Protein AF-A0A094FPZ9-F1 (afdb_monomer)

Solvent-accessible surface area (backbone atoms only — not comparable to full-atom values): 7803 Å² total; per-residue (Å²): 132,87,86,86,81,90,84,89,78,89,78,80,80,81,79,81,81,82,83,76,81,79,87,80,85,81,82,87,79,95,63,84,79,70,77,73,68,68,75,68,76,58,97,77,57,57,42,73,52,77,79,44,76,47,62,41,72,100,51,95,55,60,49,79,39,44,78,46,47,37,89,88,38,60,74,74,48,74,46,46,49,68,44,74,46,65,37,42,29,32,26,73,42,57,64,57,96,84,43,37,68,34,74,49,81,64,94,62,102,72,81,82,103

pLDDT: mean 75.13, std 19.88, range [38.81, 97.38]

Sequence (113 aa):
MKFSATTLALILLPVLSLASPVAEAVESDEGPTALVSEKRSSEDELFKRADQYCSIINVSTTVNCRAGPGTGYAMKAYAHNGDKYYFTCYKRGECVNGNCTWDYLKAANLGPC

Foldseek 3Di:
DDDDDDDDDDDDDDDDDPPDDDDDDDDDDPDPPPPPPVPPPPLPDKDFDPWDKDFDADDDFWDFDFPHQDPPGDTDDTDTHGDIAIFTIWGADDDDPNDRIGTDGDPDPDDHD

Secondary structure (DSSP, 8-state):
-----------PPPPP---PPP--------------------TTPPEEEEEEEEE--S-SSEEEEESSSSTTSPEEEEEETT-EEEEEEEEEEEEETTEEEEE---SS--S--

Radius of gyration: 27.82 Å; Cα contacts (8 Å, |Δi|>4): 128; chains: 1; bounding box: 75×27×69 Å

Mean predicted aligned error: 17.11 Å

Structure (mmCIF, N/CA/C/O backbone):
data_AF-A0A094FPZ9-F1
#
_entry.id   AF-A0A094FPZ9-F1
#
loop_
_atom_site.group_PDB
_atom_site.id
_atom_site.type_symbol
_atom_site.label_atom_id
_atom_site.label_alt_id
_atom_site.label_comp_id
_atom_site.label_asym_id
_atom_site.label_entity_id
_atom_site.label_seq_id
_atom_site.pdbx_PDB_ins_code
_atom_site.Cartn_x
_atom_site.Cartn_y
_atom_site.Cartn_z
_atom_site.occupancy
_atom_site.B_iso_or_equiv
_atom_site.auth_seq_id
_atom_site.auth_comp_id
_atom_site.auth_asym_id
_atom_site.auth_atom_id
_atom_site.pdbx_PDB_model_num
ATOM 1 N N . MET A 1 1 ? -61.506 -9.888 -11.923 1.00 38.81 1 MET A N 1
ATOM 2 C CA . MET A 1 1 ? -61.756 -8.860 -12.962 1.00 38.81 1 MET A CA 1
ATOM 3 C C . MET A 1 1 ? -60.424 -8.699 -13.704 1.00 38.81 1 MET A C 1
ATOM 5 O O . MET A 1 1 ? -59.445 -8.468 -13.018 1.00 38.81 1 MET A O 1
ATOM 9 N N . LYS A 1 2 ? -60.240 -9.188 -14.949 1.00 39.12 2 LYS A N 1
ATOM 10 C CA . LYS A 1 2 ? -60.672 -8.593 -16.244 1.00 39.12 2 LYS A CA 1
ATOM 11 C C . LYS A 1 2 ? -60.140 -7.156 -16.371 1.00 39.12 2 LYS A C 1
ATOM 13 O O . LYS A 1 2 ? -60.501 -6.375 -15.507 1.00 39.12 2 LYS A O 1
ATOM 18 N N . PHE A 1 3 ? -59.364 -6.677 -17.343 1.00 44.28 3 PHE A N 1
ATOM 19 C CA . PHE A 1 3 ? -58.652 -7.107 -18.567 1.00 44.28 3 PHE A CA 1
ATOM 20 C C . PHE A 1 3 ? -57.518 -6.043 -18.725 1.00 44.28 3 PHE A C 1
ATOM 22 O O . PHE A 1 3 ? -57.579 -5.007 -18.074 1.00 44.28 3 PHE A O 1
ATOM 29 N N . SER A 1 4 ? -56.456 -6.175 -19.514 1.00 44.84 4 SER A N 1
ATOM 30 C CA . SER A 1 4 ? -56.501 -6.027 -20.971 1.00 44.84 4 SER A CA 1
ATOM 31 C C . SER A 1 4 ? -55.074 -5.974 -21.522 1.00 44.84 4 SER A C 1
ATOM 33 O O . SER A 1 4 ? -54.141 -5.547 -20.846 1.00 44.84 4 SER A O 1
ATOM 35 N N . ALA A 1 5 ? -54.947 -6.437 -22.755 1.00 52.94 5 ALA A N 1
ATOM 36 C CA . ALA A 1 5 ? -53.731 -6.772 -23.463 1.00 52.94 5 ALA A CA 1
ATOM 37 C C . ALA A 1 5 ? -53.170 -5.618 -24.320 1.00 52.94 5 ALA A C 1
ATOM 39 O O . ALA A 1 5 ? -53.855 -4.634 -24.589 1.00 52.94 5 ALA A O 1
ATOM 40 N N . THR A 1 6 ? -51.966 -5.882 -24.848 1.00 54.94 6 THR A N 1
ATOM 41 C CA . THR A 1 6 ? -51.433 -5.480 -26.169 1.00 54.94 6 THR A CA 1
ATOM 42 C C . THR A 1 6 ? -51.184 -4.002 -26.467 1.00 54.94 6 THR A C 1
ATOM 44 O O . THR A 1 6 ? -52.121 -3.261 -26.719 1.00 54.94 6 THR A O 1
ATOM 47 N N . THR A 1 7 ? -49.907 -3.667 -26.703 1.00 56.53 7 THR A N 1
ATOM 48 C CA . THR A 1 7 ? -49.509 -3.050 -27.984 1.00 56.53 7 THR A CA 1
ATOM 49 C C . THR A 1 7 ? -48.039 -3.334 -28.294 1.00 56.53 7 THR A C 1
ATOM 51 O O . THR A 1 7 ? -47.132 -2.860 -27.617 1.00 56.53 7 THR A O 1
ATOM 54 N N . LEU A 1 8 ? -47.841 -4.148 -29.328 1.00 56.03 8 LEU A N 1
ATOM 55 C CA . LEU A 1 8 ? -46.592 -4.391 -30.034 1.00 56.03 8 LEU A CA 1
ATOM 56 C C . LEU A 1 8 ? -46.394 -3.204 -30.992 1.00 56.03 8 LEU A C 1
ATOM 58 O O . LEU A 1 8 ? -47.226 -3.004 -31.874 1.00 56.03 8 LEU A O 1
ATOM 62 N N . ALA A 1 9 ? -45.338 -2.412 -30.825 1.00 57.22 9 ALA A N 1
ATOM 63 C CA . ALA A 1 9 ? -44.966 -1.370 -31.781 1.00 57.22 9 ALA A CA 1
ATOM 64 C C . ALA A 1 9 ? -43.524 -1.616 -32.240 1.00 57.22 9 ALA A C 1
ATOM 66 O O . ALA A 1 9 ? -42.565 -1.237 -31.572 1.00 57.22 9 ALA A O 1
ATOM 67 N N . LEU A 1 10 ? -43.397 -2.310 -33.377 1.00 60.78 10 LEU A N 1
ATOM 68 C CA . LEU A 1 10 ? -42.178 -2.378 -34.181 1.00 60.78 10 LEU A CA 1
ATOM 69 C C . LEU A 1 10 ? -41.839 -0.954 -34.644 1.00 60.78 10 LEU A C 1
ATOM 71 O O . LEU A 1 10 ? -42.515 -0.414 -35.518 1.00 60.78 10 LEU A O 1
ATOM 75 N N . ILE A 1 11 ? -40.802 -0.345 -34.073 1.00 61.59 11 ILE A N 1
ATOM 76 C CA . ILE A 1 11 ? -40.247 0.908 -34.590 1.00 61.59 11 ILE A CA 1
ATOM 77 C C . ILE A 1 11 ? -39.160 0.540 -35.602 1.00 61.59 11 ILE A C 1
ATOM 79 O O . ILE A 1 11 ? -38.128 -0.032 -35.254 1.00 61.59 11 ILE A O 1
ATOM 83 N N . LEU A 1 12 ? -39.463 0.834 -36.868 1.00 56.50 12 LEU A N 1
ATOM 84 C CA . LEU A 1 12 ? -38.579 0.758 -38.028 1.00 56.50 12 LEU A CA 1
ATOM 85 C C . LEU A 1 12 ? -37.223 1.427 -37.741 1.00 56.50 12 LEU A C 1
ATOM 87 O O . LEU A 1 12 ? -37.172 2.612 -37.408 1.00 56.50 12 LEU A O 1
ATOM 91 N N . LEU A 1 13 ? -36.132 0.687 -37.953 1.00 57.75 13 LEU A N 1
ATOM 92 C CA . LEU A 1 13 ? -34.785 1.245 -38.060 1.00 57.75 13 LEU A CA 1
ATOM 93 C C . LEU A 1 13 ? -34.667 2.086 -39.349 1.00 57.75 13 LEU A C 1
ATOM 95 O O . LEU A 1 13 ? -34.984 1.571 -40.424 1.00 57.75 13 LEU A O 1
ATOM 99 N N . PRO A 1 14 ? -34.158 3.331 -39.295 1.00 66.31 14 PRO A N 1
ATOM 100 C CA . PRO A 1 14 ? -33.749 4.050 -40.493 1.00 66.31 14 PRO A CA 1
ATOM 101 C C . PRO A 1 14 ? -32.470 3.426 -41.072 1.00 66.31 14 PRO A C 1
ATOM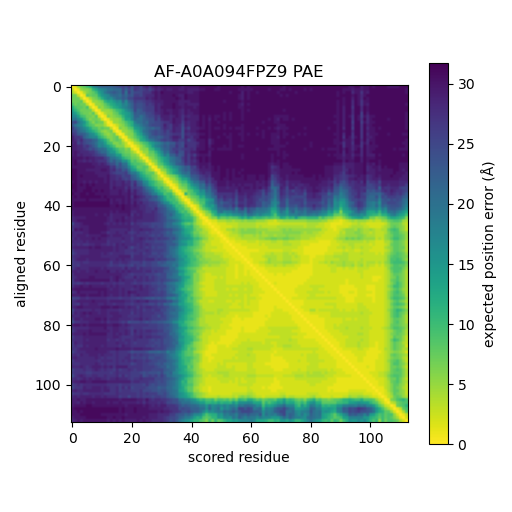 103 O O . PRO A 1 14 ? -31.469 3.236 -40.383 1.00 66.31 14 PRO A O 1
ATOM 106 N N . VAL A 1 15 ? -32.542 3.088 -42.359 1.00 64.25 15 VAL A N 1
ATOM 107 C CA . VAL A 1 15 ? -31.477 2.493 -43.172 1.00 64.25 15 VAL A CA 1
ATOM 108 C C . VAL A 1 15 ? -30.276 3.444 -43.228 1.00 64.25 15 VAL A C 1
ATOM 110 O O . VAL A 1 15 ? -30.407 4.583 -43.676 1.00 64.25 15 VAL A O 1
ATOM 113 N N . LEU A 1 16 ? -29.100 2.982 -42.790 1.00 55.97 16 LEU A N 1
ATOM 114 C CA . LEU A 1 16 ? -27.842 3.696 -43.007 1.00 55.97 16 LEU A CA 1
ATOM 115 C C . LEU A 1 16 ? -27.563 3.773 -44.517 1.00 55.97 16 LEU A C 1
ATOM 117 O O . LEU A 1 16 ? -27.389 2.749 -45.175 1.00 55.97 16 LEU A O 1
ATOM 121 N N . SER A 1 17 ? -27.502 4.989 -45.063 1.00 61.69 17 SER A N 1
ATOM 122 C CA . SER A 1 17 ? -26.962 5.233 -46.403 1.00 61.69 17 SER A CA 1
ATOM 123 C C . SER A 1 17 ? -25.446 5.029 -46.385 1.00 61.69 17 SER A C 1
ATOM 125 O O . SER A 1 17 ? -24.721 5.818 -45.785 1.00 61.69 17 SER A O 1
ATOM 127 N N . LEU A 1 18 ? -24.962 3.980 -47.052 1.00 52.72 18 LEU A N 1
ATOM 128 C CA . LEU A 1 18 ? -23.550 3.821 -47.400 1.00 52.72 18 LEU A CA 1
ATOM 129 C C . LEU A 1 18 ? -23.268 4.640 -48.666 1.00 52.72 18 LEU A C 1
ATOM 131 O O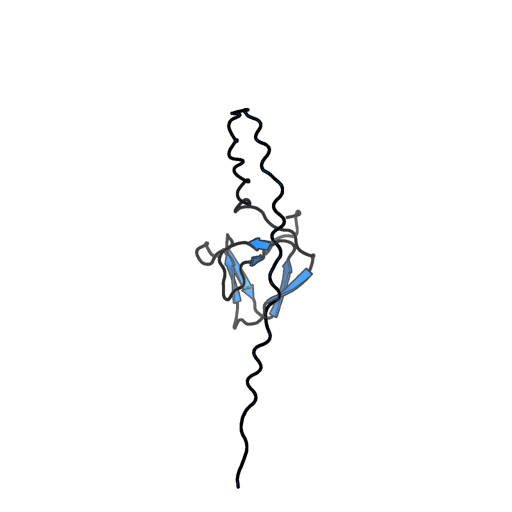 . LEU A 1 18 ? -23.468 4.163 -49.781 1.00 52.72 18 LEU A O 1
ATOM 135 N N . ALA A 1 19 ? -22.815 5.882 -48.501 1.00 52.50 19 ALA A N 1
ATOM 136 C CA . ALA A 1 19 ? -22.133 6.592 -49.577 1.00 52.50 19 ALA A CA 1
ATOM 137 C C . ALA A 1 19 ? -20.679 6.100 -49.612 1.00 52.50 19 ALA A C 1
ATOM 139 O O . ALA A 1 19 ? -19.878 6.424 -48.738 1.00 52.50 19 ALA A O 1
ATOM 140 N N . SER A 1 20 ? -20.375 5.260 -50.599 1.00 61.31 20 SER A N 1
ATOM 141 C CA . SER A 1 20 ? -19.029 4.776 -50.901 1.00 61.31 20 SER A CA 1
ATOM 142 C C . SER A 1 20 ? -18.263 5.855 -51.669 1.00 61.31 20 SER A C 1
ATOM 144 O O . SER A 1 20 ? -18.694 6.207 -52.769 1.00 61.31 20 SER A O 1
ATOM 146 N N . PRO A 1 21 ? -17.120 6.359 -51.181 1.00 60.06 21 PRO A N 1
ATOM 147 C CA . PRO A 1 21 ? -16.134 6.945 -52.069 1.00 60.06 21 PRO A CA 1
ATOM 148 C C . PRO A 1 21 ? -15.412 5.824 -52.828 1.00 60.06 21 PRO A C 1
ATOM 150 O O . PRO A 1 21 ? -15.068 4.779 -52.274 1.00 60.06 21 PRO A O 1
ATOM 153 N N . VAL A 1 22 ? -15.293 6.048 -54.132 1.00 62.00 22 VAL A N 1
ATOM 154 C CA . VAL A 1 22 ? -14.640 5.212 -55.139 1.00 62.00 22 VAL A CA 1
ATOM 155 C C . VAL A 1 22 ? -13.193 4.912 -54.737 1.00 62.00 22 VAL A C 1
ATOM 157 O O . VAL A 1 22 ? -12.474 5.791 -54.270 1.00 62.00 22 VAL A O 1
ATOM 160 N N . ALA A 1 23 ? -12.775 3.661 -54.931 1.00 54.28 23 ALA A N 1
ATOM 161 C CA . ALA A 1 23 ? -11.375 3.279 -54.867 1.00 54.28 23 ALA A CA 1
ATOM 162 C C . ALA A 1 23 ? -10.641 3.872 -56.079 1.00 54.28 23 ALA A C 1
ATOM 164 O O . ALA A 1 23 ? -10.809 3.394 -57.200 1.00 54.28 23 ALA A O 1
ATOM 165 N N . GLU A 1 24 ? -9.825 4.898 -55.851 1.00 52.94 24 GLU A N 1
ATOM 166 C CA . GLU A 1 24 ? -8.698 5.214 -56.726 1.00 52.94 24 GLU A CA 1
ATOM 167 C C . GLU A 1 24 ? -7.485 4.429 -56.227 1.00 52.94 24 GLU A C 1
ATOM 169 O O . GLU A 1 24 ? -6.978 4.637 -55.125 1.00 52.94 24 GLU A O 1
ATOM 174 N N . ALA A 1 25 ? -7.070 3.462 -57.040 1.00 56.03 25 ALA A N 1
ATOM 175 C CA . ALA A 1 25 ? -5.828 2.738 -56.874 1.00 56.03 25 ALA A CA 1
ATOM 176 C C . ALA A 1 25 ? -4.681 3.569 -57.459 1.00 56.03 25 ALA A C 1
ATOM 178 O O . ALA A 1 25 ? -4.734 3.948 -58.627 1.00 56.03 25 ALA A O 1
ATOM 179 N N . VAL A 1 26 ? -3.627 3.779 -56.672 1.00 49.88 26 VAL A N 1
ATOM 180 C CA . VAL A 1 26 ? -2.273 4.048 -57.173 1.00 49.88 26 VAL A CA 1
ATOM 181 C C . VAL A 1 26 ? -1.264 3.444 -56.195 1.00 49.88 26 VAL A C 1
ATOM 183 O O . VAL A 1 26 ? -0.992 3.972 -55.125 1.00 49.88 26 VAL A O 1
ATOM 186 N N . GLU A 1 27 ? -0.891 2.214 -56.538 1.00 52.03 27 GLU A N 1
ATOM 187 C CA . GLU A 1 27 ? 0.469 1.687 -56.692 1.00 52.03 27 GLU A CA 1
ATOM 188 C C . GLU A 1 27 ? 1.616 2.206 -55.792 1.00 52.03 27 GLU A C 1
ATOM 190 O O . GLU A 1 27 ? 2.022 3.361 -55.850 1.00 52.03 27 GLU A O 1
ATOM 195 N N . SER A 1 28 ? 2.221 1.225 -55.105 1.00 51.06 28 SER A N 1
ATOM 196 C CA . SER A 1 28 ? 3.658 1.054 -54.839 1.00 51.06 28 SER A CA 1
ATOM 197 C C . SER A 1 28 ? 4.385 2.049 -53.926 1.00 51.06 28 SER A C 1
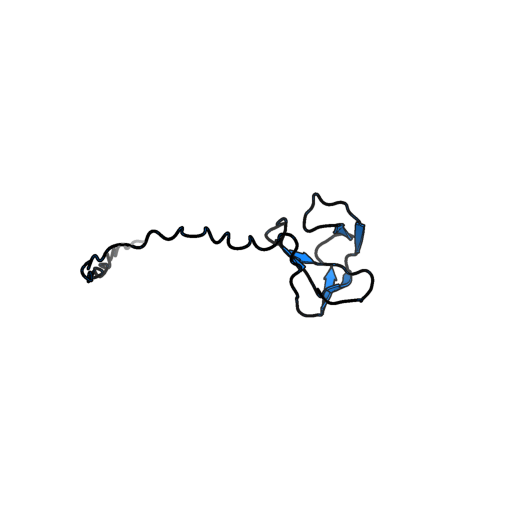ATOM 199 O O . SER A 1 28 ? 4.936 3.044 -54.384 1.00 51.06 28 SER A O 1
ATOM 201 N N . ASP A 1 29 ? 4.585 1.633 -52.672 1.00 48.44 29 ASP A N 1
ATOM 202 C CA . ASP A 1 29 ? 5.942 1.534 -52.113 1.00 48.44 29 ASP A CA 1
ATOM 203 C C . ASP A 1 29 ? 5.976 0.432 -51.037 1.00 48.44 29 ASP A C 1
ATOM 205 O O . ASP A 1 29 ? 5.420 0.575 -49.945 1.00 48.44 29 ASP A O 1
ATOM 209 N N . GLU A 1 30 ? 6.584 -0.711 -51.367 1.00 59.38 30 GLU A N 1
ATOM 210 C CA . GLU A 1 30 ? 6.999 -1.728 -50.395 1.00 59.38 30 GLU A CA 1
ATOM 211 C C . GLU A 1 30 ? 8.165 -1.177 -49.556 1.00 59.38 30 GLU A C 1
ATOM 213 O O . GLU A 1 30 ? 9.331 -1.499 -49.770 1.00 59.38 30 GLU A O 1
ATOM 218 N N . GLY A 1 31 ? 7.857 -0.349 -48.562 1.00 51.53 31 GLY A N 1
ATOM 219 C CA . GLY A 1 31 ? 8.734 -0.142 -47.412 1.00 51.53 31 GLY A CA 1
ATOM 220 C C . GLY A 1 31 ? 8.389 -1.182 -46.346 1.00 51.53 31 GLY A C 1
ATOM 221 O O . GLY A 1 31 ? 7.197 -1.408 -46.118 1.00 51.53 31 GLY A O 1
ATOM 222 N N . PRO A 1 32 ? 9.355 -1.825 -45.657 1.00 48.19 32 PRO A N 1
ATOM 223 C CA . PRO A 1 32 ? 9.020 -2.718 -44.560 1.00 48.19 32 PRO A CA 1
ATOM 224 C C . PRO A 1 32 ? 8.218 -1.890 -43.566 1.00 48.19 32 PRO A C 1
ATOM 226 O O . PRO A 1 32 ? 8.747 -0.936 -42.990 1.00 48.19 32 PRO A O 1
ATOM 229 N N . THR A 1 33 ? 6.942 -2.231 -43.374 1.00 45.62 33 THR A N 1
ATOM 230 C CA . THR A 1 33 ? 6.191 -1.773 -42.215 1.00 45.62 33 THR A CA 1
ATOM 231 C C . THR A 1 33 ? 6.962 -2.321 -41.034 1.00 45.62 33 THR A C 1
ATOM 233 O O . THR A 1 33 ? 6.809 -3.487 -40.661 1.00 45.62 33 THR A O 1
ATOM 236 N N . ALA A 1 34 ? 7.880 -1.504 -40.516 1.00 46.75 34 ALA A N 1
ATOM 237 C CA . ALA A 1 34 ? 8.480 -1.706 -39.229 1.00 46.75 34 ALA A CA 1
ATOM 238 C C . ALA A 1 34 ? 7.290 -1.979 -38.330 1.00 46.75 34 ALA A C 1
ATOM 240 O O . ALA A 1 34 ? 6.423 -1.121 -38.150 1.00 46.75 34 ALA A O 1
ATOM 241 N N . LEU A 1 35 ? 7.210 -3.222 -37.865 1.00 49.38 35 LEU A N 1
ATOM 242 C CA . LEU A 1 35 ? 6.436 -3.568 -36.704 1.00 49.38 35 LEU A CA 1
ATOM 243 C C . LEU A 1 35 ? 6.983 -2.631 -35.636 1.00 49.38 35 LEU A C 1
ATOM 245 O O . LEU A 1 35 ? 7.997 -2.920 -34.998 1.00 49.38 35 LEU A O 1
ATOM 249 N N . VAL A 1 36 ? 6.368 -1.454 -35.510 1.00 48.16 36 VAL A N 1
ATOM 250 C CA . VAL A 1 36 ? 6.427 -0.663 -34.302 1.00 48.16 36 VAL A CA 1
ATOM 251 C C . VAL A 1 36 ? 5.775 -1.594 -33.307 1.00 48.16 36 VAL A C 1
ATOM 253 O O . VAL A 1 36 ? 4.561 -1.660 -33.156 1.00 48.16 36 VAL A O 1
ATOM 256 N N . SER A 1 37 ? 6.633 -2.426 -32.723 1.00 53.84 37 SER A N 1
ATOM 257 C CA . SER A 1 37 ? 6.482 -2.957 -31.396 1.00 53.84 37 SER A CA 1
ATOM 258 C C . SER A 1 37 ? 6.221 -1.717 -30.563 1.00 53.84 37 SER A C 1
ATOM 260 O O . SER A 1 37 ? 7.158 -1.027 -30.155 1.00 53.84 37 SER A O 1
ATOM 262 N N . GLU A 1 38 ? 4.941 -1.342 -30.455 1.00 53.12 38 GLU A N 1
ATOM 263 C CA . GLU A 1 38 ? 4.468 -0.433 -29.432 1.00 53.12 38 GLU A CA 1
ATOM 264 C C . GLU A 1 38 ? 5.100 -0.981 -28.176 1.00 53.12 38 GLU A C 1
ATOM 266 O O . GLU A 1 38 ? 4.796 -2.104 -27.769 1.00 53.12 38 GLU A O 1
ATOM 271 N N . LYS A 1 39 ? 6.103 -0.251 -27.686 1.00 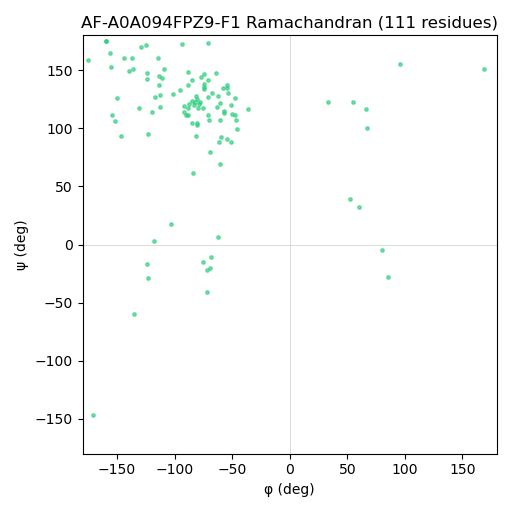49.53 39 LYS A N 1
ATOM 272 C CA . LYS A 1 39 ? 6.884 -0.578 -26.508 1.00 49.53 39 LYS A CA 1
ATOM 273 C C . LYS A 1 39 ? 5.872 -0.980 -25.449 1.00 49.53 39 LYS A C 1
ATOM 275 O O . LYS A 1 39 ? 5.198 -0.119 -24.888 1.00 49.53 39 LYS A O 1
ATOM 280 N N . ARG A 1 40 ? 5.702 -2.295 -25.281 1.00 53.69 40 ARG A N 1
ATOM 281 C CA . ARG A 1 40 ? 4.731 -2.910 -24.385 1.00 53.69 40 ARG A CA 1
ATOM 282 C C . ARG A 1 40 ? 4.952 -2.212 -23.057 1.00 53.69 40 ARG A C 1
ATOM 284 O O . ARG A 1 40 ? 6.068 -2.295 -22.546 1.00 53.69 40 ARG A O 1
ATOM 291 N N . SER A 1 41 ? 3.959 -1.422 -22.630 1.00 50.56 41 SER A N 1
ATOM 292 C CA . SER A 1 41 ? 4.013 -0.569 -21.438 1.00 50.56 41 SER A CA 1
ATOM 293 C C . SER A 1 41 ? 4.815 -1.293 -20.375 1.00 50.56 41 SER A C 1
ATOM 295 O O . SER A 1 41 ? 4.484 -2.429 -20.027 1.00 50.56 41 SER A O 1
ATOM 297 N N . SER A 1 42 ? 5.947 -0.693 -20.013 1.00 58.19 42 SER A N 1
ATOM 298 C CA . SER A 1 42 ? 6.980 -1.350 -19.237 1.00 58.19 42 SER A CA 1
ATOM 299 C C . SER A 1 42 ? 6.319 -1.957 -18.013 1.00 58.19 42 SER A C 1
ATOM 301 O O . SER A 1 42 ? 5.775 -1.234 -17.182 1.00 58.19 42 SER A O 1
ATOM 303 N N . GLU A 1 43 ? 6.413 -3.273 -17.849 1.00 56.72 43 GLU A N 1
ATOM 304 C CA . GLU A 1 43 ? 5.979 -3.966 -16.630 1.00 56.72 43 GLU A CA 1
ATOM 305 C C . GLU A 1 43 ? 6.782 -3.508 -15.396 1.00 56.72 43 GLU A C 1
ATOM 307 O O . GLU A 1 43 ? 6.621 -4.058 -14.311 1.00 56.72 43 GLU A O 1
ATOM 312 N N . ASP A 1 44 ? 7.633 -2.487 -15.556 1.00 61.84 44 ASP A N 1
ATOM 313 C CA . ASP A 1 44 ? 8.411 -1.796 -14.544 1.00 61.84 44 ASP A CA 1
ATOM 314 C C . ASP A 1 44 ? 8.107 -0.302 -14.357 1.00 61.84 44 ASP A C 1
ATOM 316 O O . ASP A 1 44 ? 8.719 0.347 -13.514 1.00 61.84 44 ASP A O 1
ATOM 320 N N . GLU A 1 45 ? 7.129 0.257 -15.071 1.00 81.94 45 GLU A N 1
ATOM 321 C CA . GLU A 1 45 ? 6.751 1.662 -14.890 1.00 81.94 45 GLU A CA 1
ATOM 322 C C . GLU A 1 45 ? 5.948 1.860 -13.590 1.00 81.94 45 GLU A C 1
ATOM 324 O O . GLU A 1 45 ? 4.850 1.327 -13.403 1.00 81.94 45 GLU A O 1
ATOM 329 N N . LEU A 1 46 ? 6.516 2.646 -12.671 1.00 87.94 46 LEU A N 1
ATOM 330 C CA . LEU A 1 46 ? 5.814 3.221 -11.525 1.00 87.94 46 LEU A CA 1
ATOM 331 C C . LEU A 1 46 ? 5.043 4.463 -11.984 1.00 87.94 46 LEU A C 1
ATOM 333 O O . LEU A 1 46 ? 5.611 5.401 -12.539 1.00 87.94 46 LEU A O 1
ATOM 337 N N . PHE A 1 47 ? 3.741 4.492 -11.719 1.00 90.38 47 PHE A N 1
ATOM 338 C CA . PHE A 1 47 ? 2.868 5.610 -12.057 1.00 90.38 47 PHE A CA 1
ATOM 339 C C . PHE A 1 47 ? 2.722 6.553 -10.866 1.00 90.38 47 PHE A C 1
ATOM 341 O O . PHE A 1 47 ? 2.433 6.126 -9.744 1.00 90.38 47 PHE A O 1
ATOM 348 N N . LYS A 1 48 ? 2.861 7.856 -11.121 1.00 90.88 48 LYS A N 1
ATOM 349 C CA . LYS A 1 48 ? 2.624 8.889 -10.111 1.00 90.88 48 LYS A CA 1
ATOM 350 C C . LYS A 1 48 ? 1.136 9.016 -9.790 1.00 90.88 48 LYS A C 1
ATOM 352 O O . LYS A 1 48 ? 0.287 8.960 -10.680 1.00 90.88 48 LYS A O 1
ATOM 357 N N . ARG A 1 49 ? 0.820 9.227 -8.514 1.00 88.06 49 ARG A N 1
ATOM 358 C CA . ARG A 1 49 ? -0.514 9.615 -8.033 1.00 88.06 49 ARG A CA 1
ATOM 359 C C . ARG A 1 49 ? -0.428 10.892 -7.201 1.00 88.06 49 ARG A C 1
ATOM 361 O O . ARG A 1 49 ? 0.662 11.371 -6.912 1.00 88.06 49 ARG A O 1
ATOM 368 N N . ALA A 1 50 ? -1.583 11.452 -6.851 1.00 88.25 50 ALA A N 1
ATOM 369 C CA . ALA A 1 50 ? -1.638 12.582 -5.934 1.00 88.25 50 ALA A CA 1
ATOM 370 C C . ALA A 1 50 ? -1.086 12.176 -4.563 1.00 88.25 50 ALA A C 1
ATOM 372 O O . ALA A 1 50 ? -1.546 11.189 -3.982 1.00 88.25 50 ALA A O 1
ATOM 373 N N . ASP A 1 51 ? -0.137 12.969 -4.082 1.00 87.56 51 ASP A N 1
ATOM 374 C CA . ASP A 1 51 ? 0.492 12.868 -2.774 1.00 87.56 51 ASP A CA 1
ATOM 375 C C . ASP A 1 51 ? -0.563 12.933 -1.664 1.00 87.56 51 ASP A C 1
ATOM 377 O O . ASP A 1 51 ? -1.229 13.953 -1.474 1.00 87.56 51 ASP A O 1
ATOM 381 N N . GLN A 1 52 ? -0.746 11.829 -0.939 1.00 88.31 52 GLN A N 1
ATOM 382 C CA . GLN A 1 52 ? -1.767 11.747 0.102 1.00 88.31 52 GLN A CA 1
ATOM 383 C C . GLN A 1 52 ? -1.436 10.708 1.172 1.00 88.31 52 GLN A C 1
ATOM 385 O O . GLN A 1 52 ? -0.770 9.703 0.919 1.00 88.31 52 GLN A O 1
ATOM 390 N N . TYR A 1 53 ? -1.959 10.948 2.375 1.00 90.88 53 TYR A N 1
ATOM 391 C CA . TYR A 1 53 ? -1.999 9.950 3.436 1.00 90.88 53 TYR A CA 1
ATOM 392 C C . TYR A 1 53 ? -3.314 9.174 3.367 1.00 90.88 53 TYR A C 1
ATOM 394 O O . TYR A 1 53 ? -4.383 9.760 3.558 1.00 90.88 53 TYR A O 1
ATOM 402 N N . CYS A 1 54 ? -3.240 7.861 3.161 1.00 91.31 54 CYS A N 1
ATOM 403 C CA . CYS A 1 54 ? -4.400 6.969 3.182 1.00 91.31 54 CYS A CA 1
ATOM 404 C C . CYS A 1 54 ? -4.355 6.050 4.403 1.00 91.31 54 CYS A C 1
ATOM 406 O O . CYS A 1 54 ? -3.285 5.582 4.789 1.00 91.31 54 CYS A O 1
ATOM 408 N N . SER A 1 55 ? -5.525 5.765 4.975 1.00 94.62 55 SER A N 1
ATOM 409 C CA . SER A 1 55 ? -5.676 4.738 6.007 1.00 94.62 55 SER A CA 1
ATOM 410 C C . SER A 1 55 ? -5.872 3.359 5.384 1.00 94.62 55 SER A C 1
ATOM 412 O O . SER A 1 55 ? -6.602 3.225 4.399 1.00 94.62 55 SER A O 1
ATOM 414 N N . ILE A 1 56 ? -5.285 2.326 5.987 1.00 94.75 56 ILE A N 1
ATOM 415 C CA . ILE A 1 56 ? -5.605 0.935 5.641 1.00 94.75 56 ILE A CA 1
ATOM 416 C C . ILE A 1 56 ? -6.932 0.556 6.293 1.00 94.75 56 ILE A C 1
ATOM 418 O O . ILE A 1 56 ? -7.082 0.633 7.512 1.00 94.75 56 ILE A O 1
ATOM 422 N N . ILE A 1 57 ? -7.897 0.131 5.481 1.00 95.38 57 ILE A N 1
ATOM 423 C CA . ILE A 1 57 ? -9.251 -0.229 5.917 1.00 95.38 57 ILE A CA 1
ATOM 424 C C . ILE A 1 57 ? -9.647 -1.612 5.385 1.00 95.38 57 ILE A C 1
ATOM 426 O O . ILE A 1 57 ? -8.967 -2.170 4.528 1.00 95.38 57 ILE A O 1
ATOM 430 N N . ASN A 1 58 ? -10.765 -2.155 5.878 1.00 94.62 58 ASN A N 1
ATOM 431 C CA . ASN A 1 58 ? -11.358 -3.421 5.418 1.00 94.62 58 ASN A CA 1
ATOM 432 C C . ASN A 1 58 ? -10.457 -4.665 5.567 1.00 94.62 58 ASN A C 1
ATOM 434 O O . ASN A 1 58 ? -10.554 -5.604 4.780 1.00 94.62 58 ASN A O 1
ATOM 438 N N . VAL A 1 59 ? -9.608 -4.695 6.598 1.00 93.94 59 VAL A N 1
ATOM 439 C CA . VAL A 1 59 ? -8.820 -5.873 7.006 1.00 93.94 59 VAL A CA 1
ATOM 440 C C . VAL A 1 59 ? -8.868 -6.040 8.519 1.00 93.94 59 VAL A C 1
ATOM 442 O O . VAL A 1 59 ? -9.017 -5.054 9.230 1.00 93.94 59 VAL A O 1
ATOM 445 N N . SER A 1 60 ? -8.753 -7.267 9.029 1.00 95.81 60 SER A N 1
ATOM 446 C CA . SER A 1 60 ? -8.849 -7.522 10.474 1.00 95.81 60 SER A CA 1
ATOM 447 C C . SER A 1 60 ? -7.633 -7.023 11.257 1.00 95.81 60 SER A C 1
ATOM 449 O O . SER A 1 60 ? -7.794 -6.474 12.341 1.00 95.81 60 SER A O 1
ATOM 451 N N . THR A 1 61 ? -6.422 -7.209 10.723 1.00 96.44 61 THR A N 1
ATOM 452 C CA . THR A 1 61 ? -5.172 -6.832 11.404 1.00 96.44 61 THR A CA 1
ATOM 453 C C . THR A 1 61 ? -4.197 -6.124 10.473 1.00 96.44 61 THR A C 1
ATOM 455 O O . THR A 1 61 ? -3.833 -4.981 10.734 1.00 96.44 61 THR A O 1
ATOM 458 N N . THR A 1 62 ? -3.771 -6.772 9.387 1.00 95.44 62 THR A N 1
ATOM 459 C CA . THR A 1 62 ? -2.742 -6.247 8.480 1.00 95.44 62 THR A CA 1
ATOM 460 C C . THR A 1 62 ? -3.007 -6.596 7.017 1.00 95.44 62 THR A C 1
ATOM 462 O O . THR A 1 62 ? -3.737 -7.536 6.699 1.00 95.44 62 THR A O 1
ATOM 465 N N . VAL A 1 63 ? -2.370 -5.844 6.118 1.00 94.19 63 VAL A N 1
ATOM 466 C CA . VAL A 1 63 ? -2.113 -6.244 4.727 1.00 94.19 63 VAL A CA 1
ATOM 467 C C . VAL A 1 63 ? -0.625 -6.519 4.524 1.00 94.19 63 VAL A C 1
ATOM 469 O O . VAL A 1 63 ? 0.232 -5.918 5.174 1.00 94.19 63 VAL A O 1
ATOM 472 N N . ASN A 1 64 ? -0.315 -7.418 3.590 1.00 94.50 64 ASN A N 1
ATOM 473 C CA . ASN A 1 64 ? 1.061 -7.738 3.221 1.00 94.50 64 ASN A CA 1
ATOM 474 C C . ASN A 1 64 ? 1.597 -6.723 2.209 1.00 94.50 64 ASN A C 1
ATOM 476 O O . ASN A 1 64 ? 1.098 -6.645 1.086 1.00 94.50 64 ASN A O 1
ATOM 480 N N . CYS A 1 65 ? 2.675 -6.030 2.564 1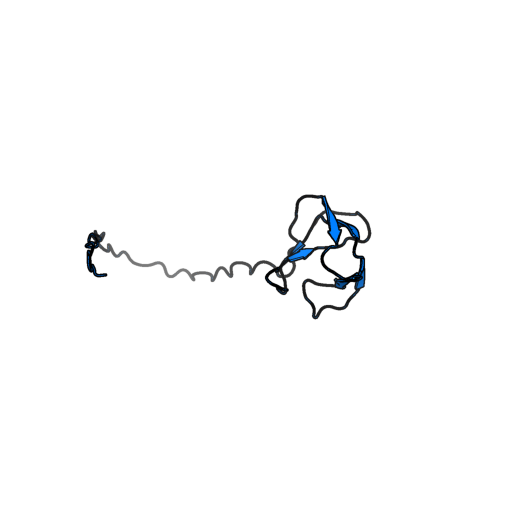.00 93.25 65 CYS A N 1
ATOM 481 C CA . CYS A 1 65 ? 3.467 -5.240 1.627 1.00 93.25 65 CYS A CA 1
ATOM 482 C C . CYS A 1 65 ? 4.476 -6.167 0.946 1.00 93.25 65 CYS A C 1
ATOM 484 O O . CYS A 1 65 ? 5.261 -6.850 1.615 1.00 93.25 65 CYS A O 1
ATOM 486 N N . ARG A 1 66 ? 4.446 -6.226 -0.385 1.00 93.81 66 ARG A N 1
ATOM 487 C CA . ARG A 1 66 ? 5.225 -7.186 -1.180 1.00 93.81 66 ARG A CA 1
ATOM 488 C C . ARG A 1 66 ? 6.280 -6.491 -2.027 1.00 93.81 66 ARG A C 1
ATOM 490 O O . ARG A 1 66 ? 6.191 -5.301 -2.298 1.00 93.81 66 ARG A O 1
ATOM 497 N N . ALA A 1 67 ? 7.279 -7.260 -2.451 1.00 91.56 67 ALA A N 1
ATOM 498 C CA . ALA A 1 67 ? 8.381 -6.781 -3.286 1.00 91.56 67 ALA A CA 1
ATOM 499 C C . ALA A 1 67 ? 7.967 -6.394 -4.719 1.00 91.56 67 ALA A C 1
ATOM 501 O O . ALA A 1 67 ? 8.776 -5.832 -5.449 1.00 91.56 67 ALA A O 1
ATOM 502 N N . GLY A 1 68 ? 6.742 -6.722 -5.134 1.00 92.25 68 GLY A N 1
ATOM 503 C CA . GLY A 1 68 ? 6.224 -6.429 -6.463 1.00 92.25 68 GLY A CA 1
ATOM 504 C C . GLY A 1 68 ? 4.696 -6.453 -6.503 1.00 92.25 68 GLY A C 1
ATOM 505 O O . GLY A 1 68 ? 4.060 -6.766 -5.489 1.00 92.25 68 GLY A O 1
ATOM 506 N N . PRO A 1 69 ? 4.103 -6.105 -7.657 1.00 94.06 69 PRO A N 1
ATOM 507 C CA . PRO A 1 69 ? 2.676 -5.850 -7.787 1.00 94.06 69 PRO A CA 1
ATOM 508 C C . PRO A 1 69 ? 1.883 -7.154 -7.996 1.00 94.06 69 PRO A C 1
ATOM 510 O O . PRO A 1 69 ? 1.261 -7.370 -9.035 1.00 94.06 69 PRO A O 1
ATOM 513 N N . GLY A 1 70 ? 1.947 -8.060 -7.018 1.00 95.25 70 GLY A N 1
ATOM 514 C CA . GLY A 1 70 ? 1.246 -9.343 -7.062 1.00 95.25 70 GLY A CA 1
ATOM 515 C C . GLY A 1 70 ? 1.368 -10.161 -5.779 1.00 95.25 70 GLY A C 1
ATOM 516 O O . GLY A 1 70 ? 2.300 -9.992 -4.991 1.00 95.25 70 GLY A O 1
ATOM 517 N N . THR A 1 71 ? 0.441 -11.088 -5.572 1.00 96.44 71 THR A N 1
ATOM 518 C CA . THR A 1 71 ? 0.356 -11.960 -4.395 1.00 96.44 71 THR A CA 1
ATOM 519 C C . THR A 1 71 ? 1.442 -13.037 -4.369 1.00 96.44 71 THR A C 1
ATOM 521 O O . THR A 1 71 ? 1.807 -13.498 -3.285 1.00 96.44 71 THR A O 1
ATOM 524 N N . GLY A 1 72 ? 2.024 -13.375 -5.524 1.00 96.81 72 GLY A N 1
ATOM 525 C CA . GLY A 1 72 ? 3.165 -14.291 -5.642 1.00 96.81 72 GLY A CA 1
ATOM 526 C C . GLY A 1 72 ? 4.518 -13.698 -5.222 1.00 96.81 72 GLY A C 1
ATOM 527 O O . GLY A 1 72 ? 5.470 -14.444 -4.999 1.00 96.81 72 GLY A O 1
ATOM 528 N N . TYR A 1 73 ? 4.633 -12.373 -5.077 1.00 94.81 73 TYR A N 1
ATOM 529 C CA . TYR A 1 73 ? 5.891 -11.738 -4.677 1.00 94.81 73 TYR A CA 1
ATOM 530 C C . TYR A 1 73 ? 6.185 -11.937 -3.190 1.00 94.81 73 TYR A C 1
ATOM 532 O O . TYR A 1 73 ? 5.283 -11.916 -2.346 1.00 94.81 73 TYR A O 1
ATOM 540 N N . ALA A 1 74 ? 7.476 -12.043 -2.863 1.00 93.38 74 ALA A N 1
ATOM 541 C CA . ALA A 1 74 ? 7.940 -12.134 -1.487 1.00 93.38 74 ALA A CA 1
ATOM 542 C C . ALA A 1 74 ? 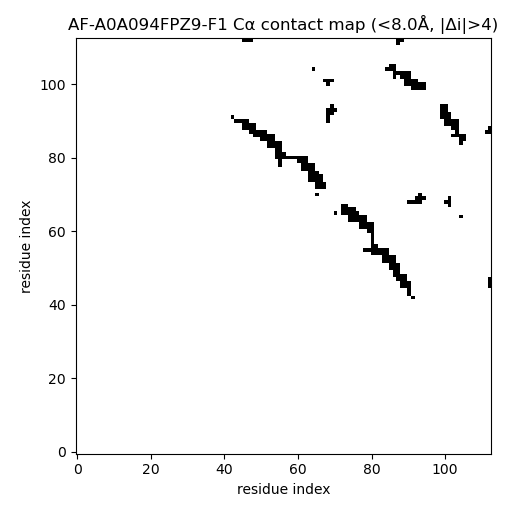7.414 -10.963 -0.646 1.00 93.38 74 ALA A C 1
ATOM 544 O O . ALA A 1 74 ? 7.463 -9.797 -1.049 1.00 93.38 74 ALA A O 1
ATOM 545 N N . MET A 1 75 ? 6.922 -11.297 0.539 1.00 93.88 75 MET A N 1
ATOM 546 C CA . MET A 1 75 ? 6.453 -10.336 1.521 1.00 93.88 75 MET A CA 1
ATOM 547 C C . MET A 1 75 ? 7.653 -9.641 2.187 1.00 93.88 75 MET A C 1
ATOM 549 O O . MET A 1 75 ? 8.684 -10.268 2.436 1.00 93.88 75 MET A O 1
ATOM 553 N N . LYS A 1 76 ? 7.549 -8.325 2.391 1.00 92.19 76 LYS A N 1
ATOM 554 C CA . LYS A 1 76 ? 8.637 -7.465 2.888 1.00 92.19 76 LYS A CA 1
ATOM 555 C C . LYS A 1 76 ? 8.273 -6.702 4.156 1.00 92.19 76 LYS A C 1
ATOM 557 O O . LYS A 1 76 ? 9.167 -6.385 4.932 1.00 92.19 76 LYS A O 1
ATOM 562 N N . ALA A 1 77 ? 6.993 -6.398 4.353 1.00 91.56 77 ALA A N 1
ATOM 563 C CA . ALA A 1 77 ? 6.496 -5.686 5.523 1.00 91.56 77 ALA A CA 1
ATOM 564 C C . ALA A 1 77 ? 4.991 -5.924 5.715 1.00 91.56 77 ALA A C 1
ATOM 566 O O . ALA A 1 77 ? 4.327 -6.524 4.864 1.00 91.56 77 ALA A O 1
ATOM 567 N N . TYR A 1 78 ? 4.464 -5.401 6.817 1.00 93.06 78 TYR A N 1
ATOM 568 C CA . TYR A 1 78 ? 3.034 -5.307 7.086 1.00 93.06 78 TYR A CA 1
ATOM 569 C C . TYR A 1 78 ? 2.606 -3.840 7.104 1.00 93.06 78 TYR A C 1
ATOM 571 O O . TYR A 1 78 ? 3.355 -2.988 7.581 1.00 93.06 78 TYR A O 1
ATOM 579 N N . ALA A 1 79 ? 1.394 -3.566 6.628 1.00 93.25 79 ALA A N 1
ATOM 580 C CA . ALA A 1 79 ? 0.692 -2.323 6.919 1.00 93.25 79 ALA A CA 1
ATOM 581 C C . ALA A 1 79 ? -0.537 -2.639 7.782 1.00 93.25 79 ALA A C 1
ATOM 583 O O . ALA A 1 79 ? -1.301 -3.555 7.462 1.00 93.25 79 ALA A O 1
ATOM 584 N N . HIS A 1 80 ? -0.691 -1.940 8.903 1.00 95.81 80 HIS A N 1
ATOM 585 C CA . HIS A 1 80 ? -1.684 -2.258 9.929 1.00 95.81 80 HIS A CA 1
ATOM 586 C C . HIS A 1 80 ? -3.025 -1.581 9.650 1.00 95.81 80 HIS A C 1
ATOM 588 O O . HIS A 1 80 ? -3.079 -0.492 9.084 1.00 95.81 80 HIS A O 1
ATOM 594 N N . ASN A 1 81 ? -4.118 -2.234 10.045 1.00 97.38 81 ASN A N 1
ATOM 595 C CA . ASN A 1 81 ? -5.454 -1.655 9.973 1.00 97.38 81 ASN A CA 1
ATOM 596 C C . ASN A 1 81 ? -5.529 -0.350 10.783 1.00 97.38 81 ASN A C 1
ATOM 598 O O . ASN A 1 81 ? -5.050 -0.294 11.912 1.00 97.38 81 ASN A O 1
ATOM 602 N N . GLY A 1 82 ? -6.141 0.686 10.208 1.00 96.69 82 GLY A N 1
ATOM 603 C CA . GLY A 1 82 ? -6.303 2.002 10.830 1.00 96.69 82 GLY A CA 1
ATOM 604 C C . GLY A 1 82 ? -5.113 2.948 10.637 1.00 96.69 82 GLY A C 1
ATOM 605 O O . GLY A 1 82 ? -5.323 4.163 10.550 1.00 96.69 82 GLY A O 1
ATOM 606 N N . ASP A 1 83 ? -3.898 2.418 10.482 1.00 95.12 83 ASP A N 1
ATOM 607 C CA . ASP A 1 83 ? -2.691 3.221 10.278 1.00 95.12 83 ASP A CA 1
ATOM 608 C C . ASP A 1 83 ? -2.739 4.004 8.965 1.00 95.12 83 ASP A C 1
ATOM 610 O O . ASP A 1 83 ? -3.308 3.566 7.958 1.00 95.12 83 ASP A O 1
ATOM 614 N N . LYS A 1 84 ? -2.108 5.183 8.989 1.00 93.25 84 LYS A N 1
ATOM 615 C CA . LYS A 1 84 ? -1.980 6.081 7.841 1.00 93.25 84 LYS A CA 1
ATOM 616 C C . LYS A 1 84 ? -0.604 5.965 7.204 1.00 93.25 84 LYS A C 1
ATOM 618 O O . LYS A 1 84 ? 0.407 6.157 7.873 1.00 93.25 84 LYS A O 1
ATOM 623 N N . TYR A 1 85 ? -0.586 5.776 5.889 1.00 90.75 85 TYR A N 1
ATOM 624 C CA . TYR A 1 85 ? 0.634 5.696 5.090 1.00 90.75 85 TYR A CA 1
ATOM 625 C C . TYR A 1 85 ? 0.621 6.723 3.965 1.00 90.75 85 TYR A C 1
ATOM 627 O O . TYR A 1 85 ? -0.436 7.061 3.432 1.00 90.75 85 TYR A O 1
ATOM 635 N N . TYR A 1 86 ? 1.807 7.223 3.624 1.00 90.62 86 TYR A N 1
ATOM 636 C CA . TYR A 1 86 ? 1.997 8.186 2.549 1.00 90.62 86 TYR A CA 1
ATOM 637 C C . TYR A 1 86 ? 2.207 7.461 1.220 1.00 90.62 86 TYR A C 1
ATOM 639 O O . TYR A 1 86 ? 3.184 6.725 1.065 1.00 90.62 86 TYR A O 1
ATOM 647 N N . PHE A 1 87 ? 1.303 7.673 0.266 1.00 89.56 87 PHE A N 1
ATOM 648 C CA . PHE A 1 87 ? 1.375 7.063 -1.059 1.00 89.56 87 PHE A CA 1
ATOM 649 C C . PHE A 1 87 ? 1.533 8.132 -2.134 1.00 89.56 87 PHE A C 1
ATOM 651 O O . PHE A 1 87 ? 0.727 9.056 -2.238 1.00 89.56 87 PHE A O 1
ATOM 658 N N . THR A 1 88 ? 2.561 7.969 -2.964 1.00 89.31 88 THR A N 1
ATOM 659 C CA . THR A 1 88 ? 2.869 8.872 -4.087 1.00 89.31 88 THR A CA 1
ATOM 660 C C . THR A 1 88 ? 2.938 8.139 -5.422 1.00 89.31 88 THR A C 1
ATOM 662 O O . THR A 1 88 ? 2.843 8.767 -6.476 1.00 89.31 88 THR A O 1
ATOM 665 N N . CYS A 1 89 ? 3.065 6.809 -5.392 1.00 90.31 89 CYS A N 1
ATOM 666 C CA . CYS A 1 89 ? 3.244 5.973 -6.572 1.00 90.31 89 CYS A CA 1
ATOM 667 C C . CYS A 1 89 ? 2.440 4.683 -6.458 1.00 90.31 89 CYS A C 1
ATOM 669 O O . CYS A 1 89 ? 2.283 4.136 -5.365 1.00 90.31 89 CYS A O 1
ATOM 671 N N . TYR A 1 90 ? 2.012 4.168 -7.601 1.00 92.62 90 TYR A N 1
ATOM 672 C CA . TYR A 1 90 ? 1.448 2.833 -7.720 1.00 92.62 90 TYR A CA 1
ATOM 673 C C . TYR A 1 90 ? 2.002 2.144 -8.960 1.00 92.62 90 TYR A C 1
ATOM 675 O O . TYR A 1 90 ? 2.481 2.783 -9.895 1.00 92.62 90 TYR A O 1
ATOM 683 N N . LYS A 1 91 ? 1.906 0.823 -8.984 1.00 92.75 91 LYS A N 1
ATOM 684 C CA . LYS A 1 91 ? 2.227 0.004 -10.150 1.00 92.75 91 LYS A CA 1
ATOM 685 C C . LYS A 1 91 ? 1.012 -0.841 -10.505 1.00 92.75 91 LYS A C 1
ATOM 687 O O . LYS A 1 91 ? 0.284 -1.284 -9.614 1.00 92.75 91 LYS A O 1
ATOM 692 N N . ARG A 1 92 ? 0.751 -1.041 -11.797 1.00 93.88 92 ARG A N 1
ATOM 693 C CA . ARG A 1 92 ? -0.282 -1.998 -12.220 1.00 93.88 92 ARG A CA 1
ATOM 694 C C . ARG A 1 92 ? 0.268 -3.415 -12.085 1.00 93.88 92 ARG A C 1
ATOM 696 O O . ARG A 1 92 ? 1.452 -3.639 -12.317 1.00 93.88 92 ARG A O 1
ATOM 703 N N . GLY A 1 93 ? -0.581 -4.359 -11.708 1.00 94.19 93 GLY A N 1
ATOM 704 C CA . GLY A 1 93 ? -0.193 -5.761 -11.598 1.00 94.19 93 GLY A CA 1
ATOM 705 C C . GLY A 1 93 ? -1.385 -6.668 -11.360 1.00 94.19 93 GLY 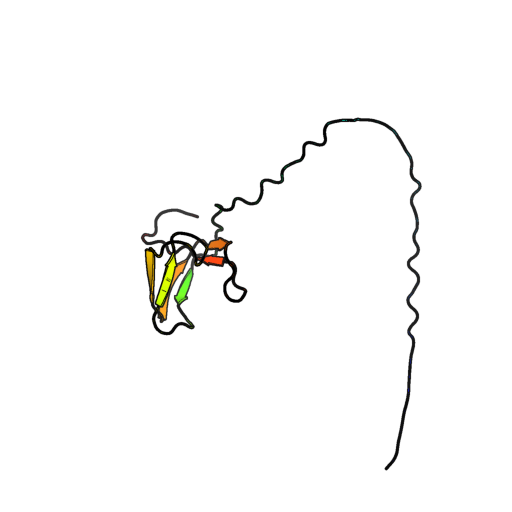A C 1
ATOM 706 O O . GLY A 1 93 ? -2.473 -6.400 -11.870 1.00 94.19 93 GLY A O 1
ATOM 707 N N . GLU A 1 94 ? -1.176 -7.740 -10.598 1.00 96.50 94 GLU A N 1
ATOM 708 C CA . GLU A 1 94 ? -2.210 -8.740 -10.322 1.00 96.50 94 GLU A CA 1
ATOM 709 C C . GLU A 1 94 ? -3.473 -8.082 -9.757 1.00 96.50 94 GLU A C 1
ATOM 711 O O . GLU A 1 94 ? -3.403 -7.294 -8.812 1.00 96.50 94 GLU A O 1
ATOM 716 N N . CYS A 1 95 ? -4.630 -8.407 -10.332 1.00 96.75 95 CYS A N 1
ATOM 717 C CA . CYS A 1 95 ? -5.904 -7.881 -9.867 1.00 96.75 95 CYS A CA 1
ATOM 718 C C . CYS A 1 95 ? -6.418 -8.692 -8.675 1.00 96.75 95 CYS A C 1
ATOM 720 O O . CYS A 1 95 ? -6.675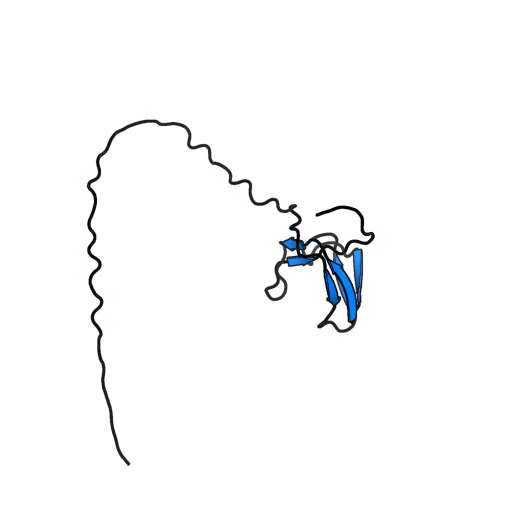 -9.888 -8.799 1.00 96.75 95 CYS A O 1
ATOM 722 N N . VAL A 1 96 ? -6.663 -8.025 -7.550 1.00 94.31 96 VAL A N 1
ATOM 723 C CA . VAL A 1 96 ? -7.324 -8.612 -6.378 1.00 94.31 96 VAL A CA 1
ATOM 724 C C . VAL A 1 96 ? -8.678 -7.932 -6.213 1.00 94.31 96 VAL A C 1
ATOM 726 O O . VAL A 1 96 ? -8.748 -6.718 -6.037 1.00 94.31 96 VAL A O 1
ATOM 729 N N . ASN A 1 97 ? -9.768 -8.700 -6.299 1.00 94.12 97 ASN A N 1
ATOM 730 C CA . ASN A 1 97 ? -11.146 -8.190 -6.195 1.00 94.12 97 ASN A CA 1
ATOM 731 C C . ASN A 1 97 ? -11.444 -7.010 -7.146 1.00 94.12 97 ASN A C 1
ATOM 733 O O . ASN A 1 97 ? -12.098 -6.042 -6.769 1.00 94.12 97 ASN A O 1
ATOM 737 N N . GLY A 1 98 ? -10.919 -7.065 -8.373 1.00 95.38 98 GLY A N 1
ATOM 738 C CA . GLY A 1 98 ? -11.088 -6.006 -9.375 1.00 95.38 98 GLY A CA 1
ATOM 739 C C . GLY A 1 98 ? -10.165 -4.790 -9.206 1.00 95.38 98 GLY A C 1
ATOM 740 O O . GLY A 1 98 ? -10.148 -3.932 -10.085 1.00 95.38 98 GLY A O 1
ATOM 741 N N . ASN A 1 99 ? -9.356 -4.718 -8.142 1.00 94.12 99 ASN A N 1
ATOM 742 C CA . ASN A 1 99 ? -8.303 -3.712 -8.006 1.00 94.12 99 ASN A CA 1
ATOM 743 C C . ASN A 1 99 ? -6.977 -4.255 -8.557 1.00 94.12 99 ASN A C 1
ATOM 745 O O . ASN A 1 99 ? -6.401 -5.180 -7.995 1.00 94.12 99 ASN A O 1
ATOM 749 N N . CYS A 1 100 ? -6.496 -3.659 -9.647 1.00 95.69 100 CYS A N 1
ATOM 750 C CA . CYS A 1 100 ? -5.263 -4.053 -10.341 1.00 95.69 100 CYS A CA 1
ATOM 751 C C . CYS A 1 100 ? -4.081 -3.116 -10.054 1.00 95.69 100 CYS A C 1
ATOM 753 O O . CYS A 1 100 ? -3.128 -3.056 -10.834 1.00 95.69 100 CYS A O 1
ATOM 755 N N . THR A 1 101 ? -4.168 -2.320 -8.988 1.00 94.06 101 THR A N 1
ATOM 756 C CA . THR A 1 101 ? -3.130 -1.366 -8.590 1.00 94.06 101 THR A CA 1
ATOM 757 C C . THR A 1 101 ? -2.501 -1.776 -7.270 1.00 94.06 101 THR A C 1
ATOM 759 O O . THR A 1 101 ? -3.188 -2.185 -6.337 1.00 94.06 101 THR A O 1
ATOM 762 N N . TRP A 1 102 ? -1.180 -1.659 -7.210 1.00 93.25 102 TRP A N 1
ATOM 763 C CA . TRP A 1 102 ? -0.367 -1.954 -6.041 1.00 93.25 102 TRP A CA 1
ATOM 764 C C . TRP A 1 102 ? 0.364 -0.688 -5.633 1.00 93.25 102 TRP A C 1
ATOM 766 O O . TRP A 1 102 ? 1.204 -0.175 -6.376 1.00 93.25 102 TRP A O 1
ATOM 776 N N . ASP A 1 103 ? 0.011 -0.170 -4.464 1.00 93.31 103 ASP A N 1
ATOM 777 C CA . ASP A 1 103 ? 0.598 1.048 -3.934 1.00 93.31 103 ASP A CA 1
ATOM 778 C C . ASP A 1 103 ? 2.013 0.820 -3.414 1.00 93.31 103 ASP A C 1
ATOM 780 O O . ASP A 1 103 ? 2.300 -0.154 -2.714 1.00 93.31 103 ASP A O 1
ATOM 784 N N . TYR A 1 104 ? 2.907 1.747 -3.752 1.00 89.12 104 TYR A N 1
ATOM 785 C CA . TYR A 1 104 ? 4.286 1.681 -3.303 1.00 89.12 104 TYR A CA 1
ATOM 786 C C . TYR A 1 104 ? 4.413 2.306 -1.916 1.00 89.12 104 TYR A C 1
ATOM 788 O O . TYR A 1 104 ? 4.393 3.527 -1.751 1.00 89.12 104 TYR A O 1
ATOM 796 N N . LEU A 1 105 ? 4.551 1.450 -0.907 1.00 85.06 105 LEU A N 1
ATOM 797 C CA . LEU A 1 105 ? 4.796 1.867 0.466 1.00 85.06 105 LEU A CA 1
ATOM 798 C C . LEU A 1 105 ? 6.282 2.190 0.642 1.00 85.06 105 LEU A C 1
ATOM 800 O O . LEU A 1 105 ? 7.120 1.291 0.747 1.00 85.06 105 LEU A O 1
ATOM 804 N N . LYS A 1 106 ? 6.630 3.477 0.661 1.00 72.50 106 LYS A N 1
ATOM 805 C CA . LYS A 1 106 ? 8.028 3.890 0.768 1.00 72.50 106 LYS A CA 1
ATOM 806 C C . LYS A 1 106 ? 8.472 3.991 2.231 1.00 72.50 106 LYS A C 1
ATOM 808 O O . LYS A 1 106 ? 7.926 4.781 2.991 1.00 72.50 106 LYS A O 1
ATOM 813 N N . ALA A 1 107 ? 9.496 3.223 2.610 1.00 61.94 107 ALA A N 1
ATOM 814 C CA . ALA A 1 107 ? 10.009 3.176 3.986 1.00 61.94 107 ALA A CA 1
ATOM 815 C C . ALA A 1 107 ? 10.724 4.469 4.444 1.00 61.94 107 ALA A C 1
ATOM 817 O O . ALA A 1 107 ? 10.848 4.709 5.640 1.00 61.94 107 ALA A O 1
ATOM 818 N N . ALA A 1 108 ? 11.179 5.316 3.513 1.00 48.41 108 ALA A N 1
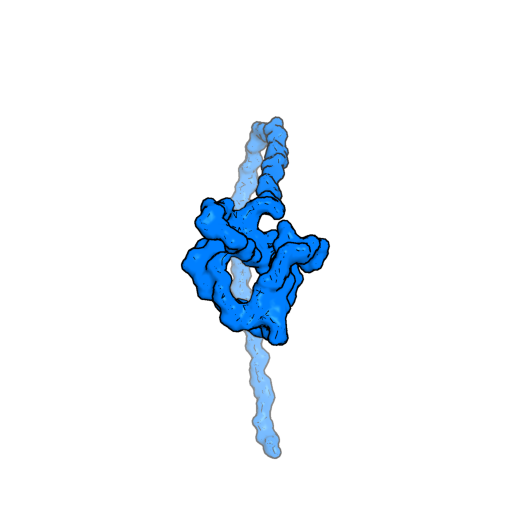ATOM 819 C CA . ALA A 1 108 ? 11.759 6.626 3.805 1.00 48.41 108 ALA A CA 1
ATOM 820 C C . ALA A 1 108 ? 11.492 7.588 2.636 1.00 48.41 108 ALA A C 1
ATOM 822 O O . ALA A 1 108 ? 11.792 7.268 1.488 1.00 48.41 108 ALA A O 1
ATOM 823 N N . ASN A 1 109 ? 10.909 8.754 2.923 1.00 49.34 109 ASN A N 1
ATOM 824 C CA . ASN A 1 109 ? 10.487 9.792 1.971 1.00 49.34 109 ASN A CA 1
ATOM 825 C C . ASN A 1 109 ? 11.637 10.384 1.123 1.00 49.34 109 ASN A C 1
ATOM 827 O O . ASN A 1 109 ? 12.002 11.541 1.297 1.00 49.34 109 ASN A O 1
ATOM 831 N N . LEU A 1 110 ? 12.217 9.622 0.194 1.00 47.62 110 LEU A N 1
ATOM 832 C CA . LEU A 1 110 ? 13.289 10.086 -0.691 1.00 47.62 110 LEU A CA 1
ATOM 833 C C . LEU A 1 110 ? 12.967 9.717 -2.147 1.00 47.62 110 LEU A C 1
ATOM 835 O O . LEU A 1 110 ? 12.797 8.544 -2.471 1.00 47.62 110 LEU A O 1
ATOM 839 N N . GLY A 1 111 ? 12.810 10.726 -3.008 1.00 49.19 111 GLY A N 1
ATOM 840 C CA . GLY A 1 111 ? 12.714 10.601 -4.475 1.00 49.19 111 GLY A CA 1
ATOM 841 C C . GLY A 1 111 ? 11.296 10.560 -5.075 1.00 49.19 111 GLY A C 1
ATOM 842 O O . GLY A 1 111 ? 10.347 10.211 -4.371 1.00 49.19 111 GLY A O 1
ATOM 843 N N . PRO A 1 112 ? 11.116 10.939 -6.353 1.00 63.31 112 PRO A N 1
ATOM 844 C CA . PRO A 1 112 ? 9.844 10.758 -7.051 1.00 63.31 112 PRO A CA 1
ATOM 845 C C . PRO A 1 112 ? 9.581 9.267 -7.345 1.00 63.31 112 PRO A C 1
ATOM 847 O O . PRO A 1 112 ? 10.428 8.416 -7.065 1.00 63.31 112 PRO A O 1
ATOM 850 N N . CYS A 1 113 ? 8.382 8.966 -7.857 1.00 63.06 113 CYS A N 1
ATOM 851 C CA . CYS A 1 113 ? 8.216 7.815 -8.745 1.00 63.06 113 CYS A CA 1
ATOM 852 C C . CYS A 1 113 ? 9.213 7.974 -9.907 1.00 63.06 113 CYS A C 1
ATOM 854 O O . CYS A 1 113 ? 9.794 6.952 -10.297 1.00 63.06 113 CYS A O 1
#

Nearest PDB structures (foldseek):
  7aqh-assembly7_E  TM=6.789E-01  e=1.499E-01  Staphylococcus phage 2638A
  5d76-assembly2_B  TM=6.189E-01  e=3.042E-01  Streptococcus phage phi7917
  6rk4-assembly1_A  TM=5.832E-01  e=8.293E-01  Staphylococcus simulans